Protein AF-A0A958Z5J4-F1 (afdb_monomer)

Solvent-accessible surface area (backbone atoms only — not comparable to full-atom values): 9164 Å² total; per-residue (Å²): 134,85,82,78,86,73,77,80,84,81,83,77,76,69,85,73,76,82,77,78,68,61,64,57,58,55,53,50,53,54,50,59,64,70,69,69,71,86,81,79,78,87,78,79,77,78,81,79,76,73,90,66,85,79,78,84,69,86,76,85,76,82,76,81,79,69,78,90,62,77,86,72,65,66,77,76,72,71,68,80,80,76,81,80,79,73,74,79,85,64,94,66,90,64,72,76,46,82,42,28,75,78,42,72,47,76,40,76,91,76,75,44,78,48,55,36,58,90,54,52,54,38,46,85,95,45,114

Secondary structure (DSSP, 8-state):
---------------------HHHHHHHHHHHHHT-PPPPP-PPPP---------------------SS----GGGT--------PPPPPS--SPEEEE-SSEEEEETTTTEEEEESS-EEEETTB-

Mean predicted aligned error: 20.56 Å

pLDDT: mean 76.44, std 14.63, range [37.22, 96.81]

Radius of gyration: 37.39 Å; Cα contacts (8 Å, |Δi|>4): 56; chains: 1; bounding box: 75×30×104 Å

Sequence (127 aa):
MSVSNTEPKLQNNSISTLRTNRHYLTIFLTFLLLCSSVLHAQDIPTKNEANIPKTTKEDTLSVNLKPIVDEINEQAQDTVKTDSIKPPKETLTDIVDYYGEDYVLLNRKENKVYMYNKAYIIYEDMR

Structure (mmCIF, N/CA/C/O backbone):
data_AF-A0A958Z5J4-F1
#
_entry.id   AF-A0A958Z5J4-F1
#
loop_
_atom_site.group_PDB
_atom_site.id
_atom_site.type_symbol
_atom_site.label_atom_id
_atom_site.label_alt_id
_atom_site.label_comp_id
_atom_site.label_asym_id
_atom_site.label_entity_id
_atom_site.label_seq_id
_atom_site.pdbx_PDB_ins_code
_atom_site.Cartn_x
_atom_site.Cartn_y
_atom_site.Cartn_z
_atom_site.occupancy
_atom_site.B_iso_or_equiv
_atom_site.auth_seq_id
_atom_site.auth_comp_id
_atom_site.auth_asym_id
_atom_site.auth_atom_id
_atom_site.pdbx_PDB_model_num
ATOM 1 N N . MET A 1 1 ? 15.645 15.498 -40.770 1.00 43.59 1 MET A N 1
ATOM 2 C CA . MET A 1 1 ? 15.101 15.129 -39.447 1.00 43.59 1 MET A CA 1
ATOM 3 C C . MET A 1 1 ? 16.263 14.560 -38.642 1.00 43.59 1 MET A C 1
ATOM 5 O O . MET A 1 1 ? 16.679 13.447 -38.924 1.00 43.59 1 MET A O 1
ATOM 9 N N . SER A 1 2 ? 16.902 15.358 -37.783 1.00 37.22 2 SER A N 1
ATOM 10 C CA . SER A 1 2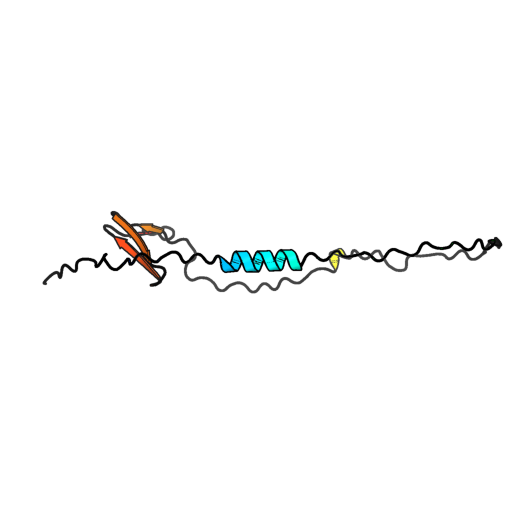 ? 18.047 14.884 -36.989 1.00 37.22 2 SER A CA 1
ATOM 11 C C . SER A 1 2 ? 17.509 14.230 -35.720 1.00 37.22 2 SER A C 1
ATOM 13 O O . SER A 1 2 ? 16.846 14.899 -34.930 1.00 37.22 2 SER A O 1
ATOM 15 N N . VAL A 1 3 ? 17.715 12.922 -35.570 1.00 51.69 3 VAL A N 1
ATOM 16 C CA . VAL A 1 3 ? 17.315 12.174 -34.375 1.00 51.69 3 VAL A CA 1
ATOM 17 C C . VAL A 1 3 ? 18.349 12.470 -33.294 1.00 51.69 3 VAL A C 1
ATOM 19 O O . VAL A 1 3 ? 19.492 12.025 -33.380 1.00 51.69 3 VAL A O 1
ATOM 22 N N . SER A 1 4 ? 17.976 13.280 -32.302 1.00 52.38 4 SER A N 1
ATOM 23 C CA . SER A 1 4 ? 18.828 13.528 -31.144 1.00 52.38 4 SER A CA 1
ATOM 24 C C . SER A 1 4 ? 18.830 12.286 -30.257 1.00 52.38 4 SER A C 1
ATOM 26 O O . SER A 1 4 ? 17.858 12.017 -29.552 1.00 52.38 4 SER A O 1
ATOM 28 N N . ASN A 1 5 ? 19.927 11.536 -30.282 1.00 59.22 5 ASN A N 1
ATOM 29 C CA . ASN A 1 5 ? 20.192 10.487 -29.306 1.00 59.22 5 ASN A CA 1
ATOM 30 C C . ASN A 1 5 ? 20.507 11.156 -27.963 1.00 59.22 5 ASN A C 1
ATOM 32 O O . ASN A 1 5 ? 21.643 11.539 -27.694 1.00 59.22 5 ASN A O 1
ATOM 36 N N . THR A 1 6 ? 19.481 11.377 -27.144 1.00 63.66 6 THR A N 1
ATOM 37 C CA . THR A 1 6 ? 19.660 11.788 -25.751 1.00 63.66 6 THR A CA 1
ATOM 38 C C . THR A 1 6 ? 19.885 10.530 -24.925 1.00 63.66 6 THR A C 1
ATOM 40 O O . THR A 1 6 ? 18.959 9.750 -24.716 1.00 63.66 6 THR A O 1
ATOM 43 N N . GLU A 1 7 ? 21.121 10.311 -24.483 1.00 63.50 7 GLU A N 1
ATOM 44 C CA . GLU A 1 7 ? 21.427 9.238 -23.539 1.00 63.50 7 GLU A CA 1
ATOM 45 C C . GLU A 1 7 ? 20.631 9.455 -22.239 1.00 63.50 7 GLU A C 1
ATOM 47 O O . GLU A 1 7 ? 20.591 10.579 -21.719 1.00 63.50 7 GLU A O 1
ATOM 52 N N . PRO A 1 8 ? 19.976 8.417 -21.690 1.00 61.91 8 PRO A N 1
ATOM 53 C CA . PRO A 1 8 ? 19.285 8.545 -20.420 1.00 61.91 8 PRO A CA 1
ATOM 54 C C . PRO A 1 8 ? 20.320 8.808 -19.320 1.00 61.91 8 PRO A C 1
ATOM 56 O O . PRO A 1 8 ? 21.206 7.995 -19.060 1.00 61.91 8 PRO A O 1
ATOM 59 N N . LYS A 1 9 ? 20.211 9.959 -18.646 1.00 58.31 9 LYS A N 1
ATOM 60 C CA . LYS A 1 9 ? 20.987 10.262 -17.435 1.00 58.31 9 LYS A CA 1
ATOM 61 C C . LYS A 1 9 ? 20.584 9.287 -16.321 1.00 58.31 9 LYS A C 1
ATOM 63 O O . LYS A 1 9 ? 19.683 9.574 -15.544 1.00 58.31 9 LYS A O 1
ATOM 68 N N . LEU A 1 10 ? 21.275 8.153 -16.236 1.00 58.97 10 LEU A N 1
ATOM 69 C CA . LEU A 1 10 ? 21.108 7.131 -15.190 1.00 58.97 10 LEU A CA 1
ATOM 70 C C . LEU A 1 10 ? 21.975 7.398 -13.936 1.00 58.97 10 LEU A C 1
ATOM 72 O O . LEU A 1 10 ? 22.048 6.563 -13.041 1.00 58.97 10 LEU A O 1
ATOM 76 N N . GLN A 1 11 ? 22.668 8.542 -13.861 1.00 57.38 11 GLN A N 1
ATOM 77 C CA . GLN A 1 11 ? 23.710 8.822 -12.855 1.00 57.38 11 GLN A CA 1
ATOM 78 C C . GLN A 1 11 ? 23.289 9.744 -11.694 1.00 57.38 11 GLN A C 1
ATOM 80 O O . GLN A 1 11 ? 24.139 10.328 -11.027 1.00 57.38 11 GLN A O 1
ATOM 85 N N . ASN A 1 12 ? 21.999 9.905 -11.415 1.00 56.69 12 ASN A N 1
ATOM 86 C CA . ASN A 1 12 ? 21.515 10.738 -10.302 1.00 56.69 12 ASN A CA 1
ATOM 87 C C . ASN A 1 12 ? 20.935 9.937 -9.127 1.00 56.69 12 ASN A C 1
ATOM 89 O O . ASN A 1 12 ? 20.307 10.507 -8.234 1.00 56.69 12 ASN A O 1
ATOM 93 N N . ASN A 1 13 ? 21.226 8.639 -9.065 1.00 63.53 13 ASN A N 1
ATOM 94 C CA . ASN A 1 13 ? 20.877 7.778 -7.942 1.00 63.53 13 ASN A CA 1
ATOM 95 C C . ASN A 1 13 ? 21.924 7.974 -6.836 1.00 63.53 13 ASN A C 1
ATOM 97 O O . ASN A 1 13 ? 22.761 7.103 -6.595 1.00 63.53 13 ASN A O 1
ATOM 101 N N . SER A 1 14 ? 21.932 9.140 -6.184 1.00 64.50 14 SER A N 1
ATOM 102 C CA . SER A 1 14 ? 22.693 9.284 -4.945 1.00 64.50 14 SER A CA 1
ATOM 103 C C . SER A 1 14 ? 22.167 8.248 -3.954 1.00 64.50 14 SER A C 1
ATOM 105 O O . SER A 1 14 ? 20.959 8.112 -3.756 1.00 64.50 14 SER A O 1
ATOM 107 N N . ILE A 1 15 ? 23.075 7.462 -3.375 1.00 64.56 15 ILE A N 1
ATOM 108 C CA . ILE A 1 15 ? 22.741 6.486 -2.341 1.00 64.56 15 ILE A CA 1
ATOM 109 C C . ILE A 1 15 ? 22.108 7.275 -1.193 1.00 64.56 15 ILE A C 1
ATOM 111 O O . ILE A 1 15 ? 22.792 7.974 -0.446 1.00 64.56 15 ILE A O 1
ATOM 115 N N . SER A 1 16 ? 20.781 7.218 -1.096 1.00 63.72 16 SER A N 1
ATOM 116 C CA . SER A 1 16 ? 20.058 7.791 0.027 1.00 63.72 16 SER A CA 1
ATOM 117 C C . SER A 1 16 ? 20.335 6.889 1.218 1.00 63.72 16 SER A C 1
ATOM 119 O O . SER A 1 16 ? 19.979 5.710 1.219 1.00 63.72 16 SER A O 1
ATOM 121 N N . THR A 1 17 ? 21.054 7.409 2.206 1.00 64.88 17 THR A N 1
ATOM 122 C CA . THR A 1 17 ? 21.321 6.660 3.426 1.00 64.88 17 THR A CA 1
ATOM 123 C C . THR A 1 17 ? 19.995 6.417 4.140 1.00 64.88 17 THR A C 1
ATOM 125 O O . THR A 1 17 ? 19.231 7.346 4.408 1.00 64.88 17 THR A O 1
ATOM 128 N N . LEU A 1 18 ? 19.688 5.150 4.427 1.00 69.75 18 LEU A N 1
ATOM 129 C CA . LEU A 1 18 ? 18.491 4.795 5.178 1.00 69.75 18 LEU A CA 1
ATOM 130 C C . LEU A 1 18 ? 18.639 5.359 6.596 1.00 69.75 18 LEU A C 1
ATOM 132 O O . LEU A 1 18 ? 19.418 4.855 7.406 1.00 69.75 18 LEU A O 1
ATOM 136 N N . ARG A 1 19 ? 17.934 6.456 6.884 1.00 71.75 19 ARG A N 1
ATOM 137 C CA . ARG A 1 19 ? 17.975 7.102 8.196 1.00 71.75 19 ARG A CA 1
ATOM 138 C C . ARG A 1 19 ? 17.281 6.204 9.216 1.00 71.75 19 ARG A C 1
ATOM 140 O O . ARG A 1 19 ? 16.055 6.135 9.258 1.00 71.75 19 ARG A O 1
ATOM 147 N N . THR A 1 20 ? 18.057 5.530 10.061 1.00 72.56 20 THR A N 1
ATOM 148 C CA . THR A 1 20 ? 17.488 4.707 11.131 1.00 72.56 20 THR A CA 1
ATOM 149 C C . THR A 1 20 ? 16.902 5.595 12.224 1.00 72.56 20 THR A C 1
ATOM 151 O O . THR A 1 20 ? 17.609 6.227 13.007 1.00 72.56 20 THR A O 1
ATOM 154 N N . ASN A 1 21 ? 15.579 5.594 12.309 1.00 78.06 21 ASN A N 1
ATOM 155 C CA . ASN A 1 21 ? 14.772 6.344 13.263 1.00 78.06 21 ASN A CA 1
ATOM 156 C C . ASN A 1 21 ? 14.747 5.675 14.662 1.00 78.06 21 ASN A C 1
ATOM 158 O O . ASN A 1 21 ? 13.689 5.414 15.231 1.00 78.06 21 ASN A O 1
ATOM 162 N N . ARG A 1 22 ? 15.926 5.386 15.239 1.00 81.50 22 ARG A N 1
ATOM 163 C CA . ARG A 1 22 ? 16.076 4.625 16.505 1.00 81.50 22 ARG A CA 1
ATOM 164 C C . ARG A 1 22 ? 15.387 5.282 17.707 1.00 81.50 22 ARG A C 1
ATOM 166 O O . ARG A 1 22 ? 14.972 4.578 18.621 1.00 81.50 22 ARG A O 1
ATOM 173 N N . HIS A 1 23 ? 15.234 6.606 17.687 1.00 84.94 23 HIS A N 1
ATOM 174 C CA . HIS A 1 23 ? 14.608 7.361 18.773 1.00 84.94 23 HIS A CA 1
ATOM 175 C C . HIS A 1 23 ? 13.119 7.032 18.959 1.00 84.94 23 HIS A C 1
ATOM 177 O O . HIS A 1 23 ? 12.620 7.092 20.079 1.00 84.94 23 HIS A O 1
ATOM 183 N N . TYR A 1 24 ? 12.409 6.624 17.901 1.00 88.81 24 TYR A N 1
ATOM 184 C CA . TYR A 1 24 ? 11.002 6.227 18.021 1.00 88.81 24 TYR A CA 1
ATOM 185 C C . TYR A 1 24 ? 10.847 4.944 18.834 1.00 88.81 24 TYR A C 1
ATOM 187 O O . TYR A 1 24 ? 9.947 4.861 19.661 1.00 88.81 24 TYR A O 1
ATOM 195 N N . LEU A 1 25 ? 11.763 3.983 18.662 1.00 87.75 25 LEU A N 1
ATOM 196 C CA . LEU A 1 25 ? 11.774 2.751 19.452 1.00 87.75 25 LEU A CA 1
ATOM 197 C C . LEU A 1 25 ? 12.002 3.056 20.937 1.00 87.75 25 LEU A C 1
ATOM 199 O O . LEU A 1 25 ? 11.304 2.511 21.786 1.00 87.75 25 LEU A O 1
ATOM 203 N N . THR A 1 26 ? 12.947 3.948 21.252 1.00 87.94 26 THR A N 1
ATOM 204 C CA . THR A 1 26 ? 13.228 4.322 22.644 1.00 87.94 26 THR A CA 1
ATOM 205 C C . THR A 1 26 ? 12.063 5.083 23.271 1.00 87.94 26 THR A C 1
ATOM 207 O O . THR A 1 26 ? 11.687 4.768 24.393 1.00 87.94 26 THR A O 1
ATOM 210 N N . ILE A 1 27 ? 11.446 6.023 22.543 1.00 91.31 27 ILE A N 1
ATOM 211 C CA . ILE A 1 27 ? 10.282 6.787 23.025 1.00 91.31 27 ILE A CA 1
ATOM 212 C C . ILE A 1 27 ? 9.083 5.855 23.251 1.00 91.31 27 ILE A C 1
ATOM 214 O O . ILE A 1 27 ? 8.454 5.897 24.309 1.00 91.31 27 ILE A O 1
ATOM 218 N N . PHE A 1 28 ? 8.800 4.966 22.297 1.00 90.50 28 PHE A N 1
ATOM 219 C CA . PHE A 1 28 ? 7.720 3.986 22.409 1.00 90.50 28 PHE A CA 1
ATOM 220 C C . PHE A 1 28 ? 7.921 3.047 23.604 1.00 90.50 28 PHE A C 1
ATOM 222 O O . PHE A 1 28 ? 6.997 2.851 24.391 1.00 90.50 28 PHE A O 1
ATOM 229 N N . LEU A 1 29 ? 9.139 2.525 23.789 1.00 89.00 29 LEU A N 1
ATOM 230 C CA . LEU A 1 29 ? 9.462 1.650 24.916 1.00 89.00 29 LEU A CA 1
ATOM 231 C C . LEU A 1 29 ? 9.307 2.373 26.262 1.00 89.00 29 LEU A C 1
ATOM 233 O O . LEU A 1 29 ? 8.754 1.801 27.198 1.00 89.00 29 LEU A O 1
ATOM 237 N N . THR A 1 30 ? 9.736 3.637 26.358 1.00 88.88 30 THR A N 1
ATOM 238 C CA . THR A 1 30 ? 9.535 4.431 27.582 1.00 88.88 30 THR A CA 1
ATOM 239 C C . THR A 1 30 ? 8.060 4.688 27.878 1.00 88.88 30 THR A C 1
ATOM 241 O O . THR A 1 30 ? 7.655 4.613 29.034 1.00 88.88 30 THR A O 1
ATOM 244 N N . PHE A 1 31 ? 7.241 4.935 26.853 1.00 89.19 31 PHE A N 1
ATOM 245 C CA . PHE A 1 31 ? 5.804 5.151 27.023 1.00 89.19 31 PHE A CA 1
ATOM 246 C C . PHE A 1 31 ? 5.083 3.869 27.467 1.00 89.19 31 PHE A C 1
ATOM 248 O O . PHE A 1 31 ? 4.285 3.902 28.401 1.00 89.19 31 PHE A O 1
ATOM 255 N N . LEU A 1 32 ? 5.427 2.723 26.869 1.00 88.12 32 LEU A N 1
ATOM 256 C CA . LEU A 1 32 ? 4.863 1.416 27.222 1.00 88.12 32 LEU A CA 1
ATOM 257 C C . LEU A 1 32 ? 5.128 1.041 28.692 1.00 88.12 32 LEU A C 1
ATOM 259 O O . LEU A 1 32 ? 4.235 0.543 29.376 1.00 88.12 32 LEU A O 1
ATOM 263 N N . LEU A 1 33 ? 6.339 1.309 29.188 1.00 85.62 33 LEU A N 1
ATOM 264 C CA . LEU A 1 33 ? 6.707 1.026 30.578 1.00 85.62 33 LEU A CA 1
ATOM 265 C C . LEU A 1 33 ? 5.995 1.952 31.578 1.00 85.62 33 LEU A C 1
ATOM 267 O O . LEU A 1 33 ? 5.656 1.510 32.672 1.00 85.62 33 LEU A O 1
ATOM 271 N N . LEU A 1 34 ? 5.733 3.211 31.212 1.00 83.00 34 LEU A N 1
ATOM 272 C CA . LEU A 1 34 ? 5.076 4.189 32.091 1.00 83.00 34 LEU A CA 1
ATOM 273 C C . LEU A 1 34 ? 3.549 4.021 32.165 1.00 83.00 34 LEU A C 1
ATOM 275 O O . LEU A 1 34 ? 2.955 4.353 33.188 1.00 83.00 34 LEU A O 1
ATOM 279 N N . CYS A 1 35 ? 2.905 3.488 31.123 1.00 73.88 35 CYS A N 1
ATOM 280 C CA . CYS A 1 35 ? 1.453 3.259 31.101 1.00 73.88 35 CYS A CA 1
ATOM 281 C C . CYS A 1 35 ? 0.994 1.981 31.827 1.00 73.88 35 CYS A C 1
ATOM 283 O O . CYS A 1 35 ? -0.204 1.711 31.880 1.00 73.88 35 CYS A O 1
ATOM 285 N N . SER A 1 36 ? 1.911 1.195 32.395 1.00 69.06 36 SER A N 1
ATOM 286 C CA . SER A 1 36 ? 1.571 -0.009 33.161 1.00 69.06 36 SER A CA 1
ATOM 287 C C . SER A 1 36 ? 1.224 0.346 34.613 1.00 69.06 36 SER A C 1
ATOM 289 O O . SER A 1 36 ? 2.003 0.087 35.528 1.00 69.06 36 SER A O 1
ATOM 291 N N . SER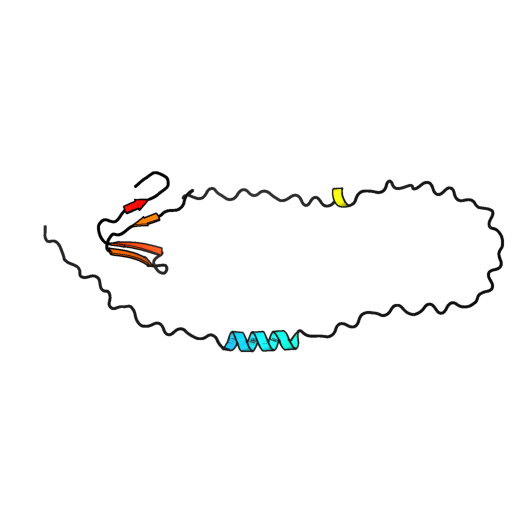 A 1 37 ? 0.070 0.974 34.847 1.00 70.75 37 SER A N 1
ATOM 292 C CA . SER A 1 37 ? -0.469 1.161 36.200 1.00 70.75 37 SER A CA 1
ATOM 293 C C . SER A 1 37 ? -1.353 -0.025 36.599 1.00 70.75 37 SER A C 1
ATOM 295 O O . SER A 1 37 ? -2.222 -0.465 35.847 1.00 70.75 37 SER A O 1
ATOM 297 N N . VAL A 1 38 ? -1.126 -0.565 37.800 1.00 75.50 38 VAL A N 1
ATOM 298 C CA . VAL A 1 38 ? -1.966 -1.620 38.383 1.00 75.50 38 VAL A CA 1
ATOM 299 C C . VAL A 1 38 ? -3.300 -0.995 38.787 1.00 75.50 38 VAL A C 1
ATOM 301 O O . VAL A 1 38 ? -3.345 -0.107 39.636 1.00 75.50 38 VAL A O 1
ATOM 304 N N . LEU A 1 39 ? -4.388 -1.440 38.162 1.00 76.00 39 LEU A N 1
ATOM 305 C CA . LEU A 1 39 ? -5.740 -1.072 38.568 1.00 76.00 39 LEU A CA 1
ATOM 306 C C . LEU A 1 39 ? -6.156 -1.960 39.745 1.00 76.00 39 LEU A C 1
ATOM 308 O O . LEU A 1 39 ? -6.181 -3.183 39.625 1.00 76.00 39 LEU A O 1
ATOM 312 N N .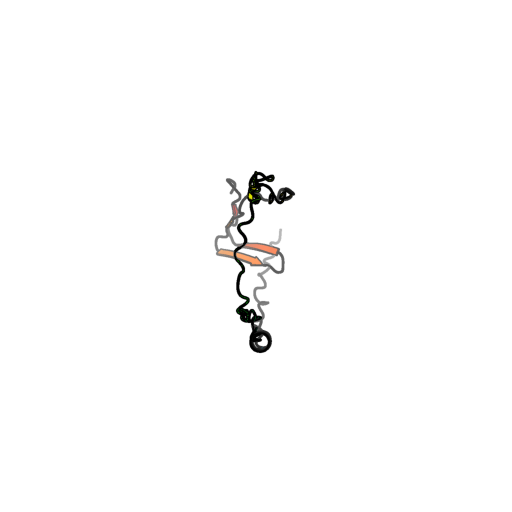 HIS A 1 40 ? -6.494 -1.347 40.878 1.00 78.88 40 HIS A N 1
ATOM 313 C CA . HIS A 1 40 ? -7.149 -2.033 41.989 1.00 78.88 40 HIS A CA 1
ATOM 314 C C . HIS A 1 40 ? -8.667 -1.952 41.792 1.00 78.88 40 HIS A C 1
ATOM 316 O O . HIS A 1 40 ? -9.213 -0.861 41.619 1.00 78.88 40 HIS A O 1
ATOM 322 N N . ALA A 1 41 ? -9.347 -3.099 41.791 1.00 83.19 41 ALA A N 1
ATOM 323 C CA . ALA A 1 41 ? -10.805 -3.138 41.809 1.00 83.19 41 ALA A CA 1
ATOM 324 C C . ALA A 1 41 ? -11.327 -2.645 43.168 1.00 83.19 41 ALA A C 1
ATOM 326 O O . ALA A 1 41 ? -10.652 -2.774 44.189 1.00 83.19 41 ALA A O 1
ATOM 327 N N . GLN A 1 42 ? -12.531 -2.073 43.182 1.00 80.94 42 GLN A N 1
ATOM 328 C CA . GLN A 1 42 ? -13.239 -1.840 44.437 1.00 80.94 42 GLN A CA 1
ATOM 329 C C . GLN A 1 42 ? -13.778 -3.181 44.935 1.00 80.94 42 GLN A C 1
ATOM 331 O O . GLN A 1 42 ? -14.632 -3.782 44.282 1.00 80.94 42 GLN A O 1
ATOM 336 N N . ASP A 1 43 ? -13.282 -3.641 46.082 1.00 78.19 43 ASP A N 1
ATOM 337 C CA . ASP A 1 43 ? -13.851 -4.799 46.764 1.00 78.19 43 ASP A CA 1
ATOM 338 C C . ASP A 1 43 ? -15.239 -4.445 47.313 1.00 78.19 43 ASP A C 1
ATOM 340 O O . ASP A 1 43 ? -15.441 -3.399 47.939 1.00 78.19 43 ASP A O 1
ATOM 344 N N . ILE A 1 44 ? -16.215 -5.327 47.083 1.00 79.69 44 ILE A N 1
ATOM 345 C CA . ILE A 1 44 ? -17.552 -5.191 47.664 1.00 79.69 44 ILE A CA 1
ATOM 346 C C . ILE A 1 44 ? -17.414 -5.416 49.176 1.00 79.69 44 ILE A C 1
ATOM 348 O O . ILE A 1 44 ? -16.925 -6.47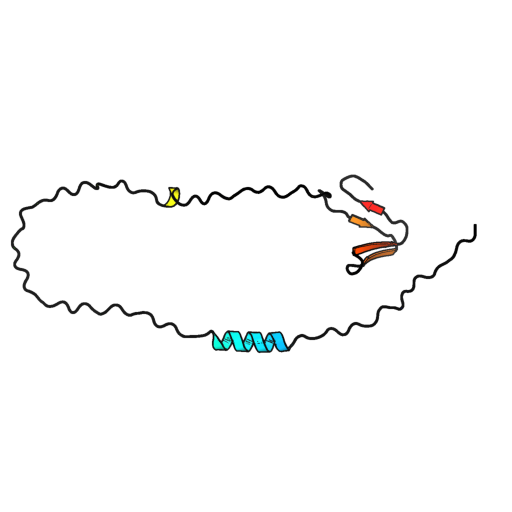4 49.579 1.00 79.69 44 ILE A O 1
ATOM 352 N N . PRO A 1 45 ? -17.849 -4.472 50.033 1.00 78.81 45 PRO A N 1
ATOM 353 C CA . PRO A 1 45 ? -17.770 -4.666 51.472 1.00 78.81 45 PRO A CA 1
ATOM 354 C C . PRO A 1 45 ? -18.601 -5.887 51.871 1.00 78.81 45 PRO A C 1
ATOM 356 O O . PRO A 1 45 ? -19.774 -6.003 51.501 1.00 78.81 45 PRO A O 1
ATOM 359 N N . THR A 1 46 ? -18.002 -6.802 52.637 1.00 74.62 46 THR A N 1
ATOM 360 C CA . T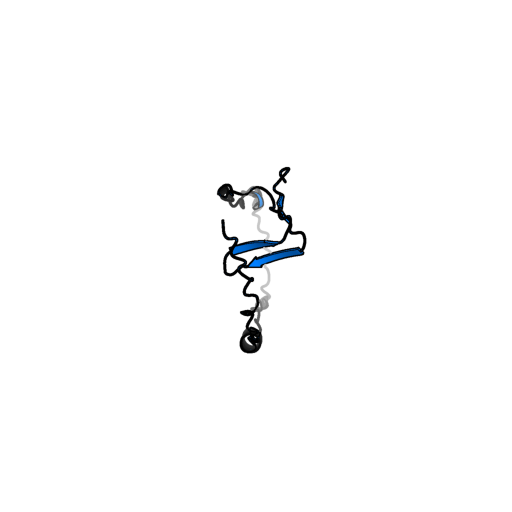HR A 1 46 ? -18.708 -7.966 53.176 1.00 74.62 46 THR A CA 1
ATOM 361 C C . THR A 1 46 ? -19.914 -7.483 53.968 1.00 74.62 46 THR A C 1
ATOM 363 O O . THR A 1 46 ? -19.785 -6.665 54.883 1.00 74.62 46 THR A O 1
ATOM 366 N N . LYS A 1 47 ? -21.104 -7.983 53.619 1.00 70.88 47 LYS A N 1
ATOM 367 C CA . LYS A 1 47 ? -22.309 -7.736 54.407 1.00 70.88 47 LYS A CA 1
ATOM 368 C C . LYS A 1 47 ? -22.073 -8.322 55.797 1.00 70.88 47 LYS A C 1
ATOM 370 O O . LYS A 1 47 ? -22.073 -9.535 55.968 1.00 70.88 47 LYS A O 1
ATOM 375 N N . ASN A 1 48 ? -21.863 -7.456 56.784 1.00 67.50 48 ASN A N 1
ATOM 376 C CA . ASN A 1 48 ? -22.042 -7.829 58.178 1.00 67.50 48 ASN A CA 1
ATOM 377 C C . ASN A 1 48 ? -23.533 -8.109 58.353 1.00 67.50 48 ASN A C 1
ATOM 379 O O . ASN A 1 48 ? -24.328 -7.189 58.548 1.00 67.50 48 ASN A O 1
ATOM 383 N N . GLU A 1 49 ? -23.927 -9.370 58.192 1.00 63.88 49 GLU A N 1
ATOM 384 C CA . GLU A 1 49 ? -25.276 -9.805 58.512 1.00 63.88 49 GLU A CA 1
ATOM 385 C C . GLU A 1 49 ? -25.455 -9.660 60.023 1.00 63.88 49 GLU A C 1
ATOM 387 O O . GLU A 1 49 ? -25.043 -10.505 60.817 1.00 63.88 49 GLU A O 1
ATOM 392 N N . ALA A 1 50 ? -26.029 -8.532 60.438 1.00 62.94 50 ALA A N 1
ATOM 393 C CA . ALA A 1 50 ? -26.562 -8.409 61.777 1.00 62.94 50 ALA A CA 1
ATOM 394 C C . ALA A 1 50 ? -27.613 -9.515 61.941 1.00 62.94 50 ALA A C 1
ATOM 396 O O . ALA A 1 50 ? -28.601 -9.551 61.205 1.00 62.94 50 ALA A O 1
ATOM 397 N N . ASN A 1 51 ? -27.386 -10.430 62.887 1.00 61.31 51 ASN A N 1
ATOM 398 C CA . ASN A 1 51 ? -28.361 -11.444 63.268 1.00 61.31 51 ASN A CA 1
ATOM 399 C C . ASN A 1 51 ? -29.535 -10.738 63.961 1.00 61.31 51 ASN A C 1
ATOM 401 O O . ASN A 1 51 ? -29.542 -10.538 65.175 1.00 61.31 51 ASN A O 1
ATOM 405 N N . ILE A 1 52 ? -30.487 -10.273 63.156 1.00 65.75 52 ILE A N 1
ATOM 406 C CA . ILE A 1 52 ? -31.759 -9.742 63.627 1.00 65.75 52 ILE A CA 1
ATOM 407 C C . ILE A 1 52 ? -32.726 -10.930 63.664 1.00 65.75 52 ILE A C 1
ATOM 409 O O . ILE A 1 52 ? -32.942 -11.561 62.624 1.00 65.75 52 ILE A O 1
ATOM 413 N N . PRO A 1 53 ? -33.329 -11.255 64.821 1.00 62.12 53 PRO A N 1
ATOM 414 C CA . PRO A 1 53 ? -34.299 -12.335 64.902 1.00 62.12 53 PRO A CA 1
ATOM 415 C C . PRO A 1 53 ? -35.494 -12.007 64.002 1.00 62.12 53 PRO A C 1
ATOM 417 O O . PRO A 1 53 ? -36.262 -11.073 64.248 1.00 62.12 53 PRO A O 1
ATOM 420 N N . LYS A 1 54 ? -35.643 -12.785 62.928 1.00 58.34 54 LYS A N 1
ATOM 421 C CA . LYS A 1 54 ? -36.758 -12.681 61.992 1.00 58.34 54 LYS A CA 1
ATOM 422 C C . LYS A 1 54 ? -38.020 -13.151 62.716 1.00 58.34 54 LYS A C 1
ATOM 424 O O . LYS A 1 54 ? -38.267 -14.347 62.845 1.00 58.34 54 LYS A O 1
ATOM 429 N N . THR A 1 55 ? -38.818 -12.211 63.223 1.00 58.19 55 THR A N 1
ATOM 430 C CA . THR A 1 55 ? -40.182 -12.529 63.658 1.00 58.19 55 THR A CA 1
ATOM 431 C C . THR A 1 55 ? -40.967 -12.878 62.403 1.00 58.19 55 THR A C 1
ATOM 433 O O . THR A 1 55 ? -41.330 -11.997 61.625 1.00 58.19 55 THR A O 1
ATOM 436 N N . THR A 1 56 ? -41.180 -14.172 62.179 1.00 60.56 56 THR A N 1
ATOM 437 C CA . THR A 1 56 ? -42.009 -14.679 61.085 1.00 60.56 56 THR A CA 1
ATOM 438 C C . THR A 1 56 ? -43.459 -14.358 61.425 1.00 60.56 56 THR A C 1
ATOM 440 O O . THR A 1 56 ? -44.151 -15.141 62.066 1.00 60.56 56 THR A O 1
ATOM 443 N N . LYS A 1 57 ? -43.904 -13.152 61.071 1.00 64.50 57 LYS A N 1
ATOM 444 C CA . LYS A 1 57 ? -45.323 -12.904 60.836 1.00 64.50 57 LYS A CA 1
ATOM 445 C C . LYS A 1 57 ? -45.566 -13.297 59.392 1.00 64.50 57 LYS A C 1
ATOM 447 O O . LYS A 1 57 ? -44.923 -12.745 58.503 1.00 64.50 57 LYS A O 1
ATOM 452 N N . GLU A 1 58 ? -46.421 -14.288 59.180 1.00 60.56 58 GLU A N 1
ATOM 453 C CA . GLU A 1 58 ? -46.865 -14.620 57.835 1.00 60.56 58 GLU A CA 1
ATOM 454 C C . GLU A 1 58 ? -47.633 -13.424 57.276 1.00 60.56 58 GLU A C 1
ATOM 456 O O . GLU A 1 58 ? -48.647 -12.992 57.829 1.00 60.56 58 GLU A O 1
ATOM 461 N N . ASP A 1 59 ? -47.072 -12.836 56.227 1.00 58.47 59 ASP A N 1
ATOM 462 C CA . ASP A 1 59 ? -47.696 -11.761 55.480 1.00 58.47 59 ASP A CA 1
ATOM 463 C C . ASP A 1 59 ? -48.773 -12.375 54.576 1.00 58.47 59 ASP A C 1
ATOM 465 O O . ASP A 1 59 ? -48.506 -13.303 53.812 1.00 58.47 59 ASP A O 1
ATOM 469 N N . THR A 1 60 ? -50.009 -11.895 54.698 1.00 64.62 60 THR A N 1
ATOM 470 C CA . THR A 1 60 ? -51.179 -12.424 53.970 1.00 64.62 60 THR A CA 1
ATOM 471 C C . THR A 1 60 ? -51.365 -11.779 52.595 1.00 64.62 60 THR A C 1
ATOM 473 O O . THR A 1 60 ? -52.326 -12.083 51.886 1.00 64.62 60 THR A O 1
ATOM 476 N N . LEU A 1 61 ? -50.453 -10.898 52.180 1.00 66.12 61 LEU A N 1
ATOM 477 C CA . LEU A 1 61 ? -50.530 -10.203 50.900 1.00 66.12 61 LEU A CA 1
ATOM 478 C C . LEU A 1 61 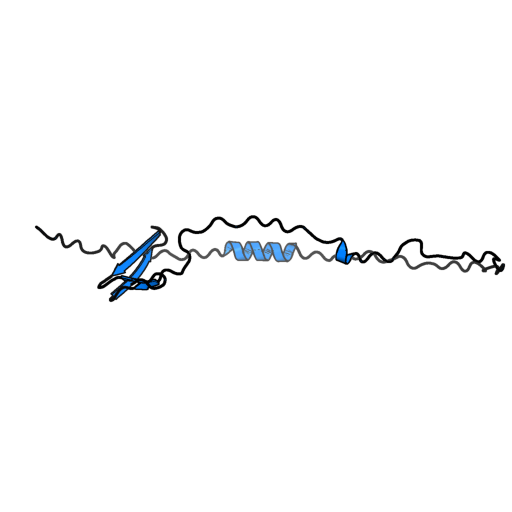? -49.869 -11.015 49.778 1.00 66.12 61 LEU A C 1
ATOM 480 O O . LEU A 1 61 ? -48.681 -10.882 49.490 1.00 66.12 61 LEU A O 1
ATOM 484 N N . SER A 1 62 ? -50.667 -11.823 49.074 1.00 63.06 62 SER A N 1
ATOM 485 C CA . SER A 1 62 ? -50.255 -12.393 47.789 1.00 63.06 62 SER A CA 1
ATOM 486 C C . SER A 1 62 ? -50.310 -11.313 46.702 1.00 63.06 62 SER A C 1
ATOM 488 O O . SER A 1 62 ? -51.375 -11.016 46.152 1.00 63.06 62 SER A O 1
ATOM 490 N N . VAL A 1 63 ? -49.171 -10.705 46.378 1.00 65.06 63 VAL A N 1
ATOM 491 C CA . VAL A 1 63 ? -49.074 -9.784 45.240 1.00 65.06 63 VAL A CA 1
ATOM 492 C C . VAL A 1 63 ? -49.066 -10.603 43.949 1.00 65.06 63 VAL A C 1
ATOM 494 O O . VAL A 1 63 ? -48.140 -11.367 43.686 1.00 65.06 63 VAL A O 1
ATOM 497 N N . ASN A 1 64 ? -50.109 -10.454 43.130 1.00 65.00 64 ASN A N 1
ATOM 498 C CA . ASN A 1 64 ? -50.145 -11.029 41.789 1.00 65.00 64 ASN A CA 1
ATOM 499 C C . ASN A 1 64 ? -49.222 -10.198 40.885 1.00 65.00 64 ASN A C 1
ATOM 501 O O . ASN A 1 64 ? -49.626 -9.179 40.326 1.00 65.00 64 ASN A O 1
ATOM 505 N N . LEU A 1 65 ? -47.957 -10.605 40.800 1.00 62.38 65 LEU A N 1
ATOM 506 C CA . LEU A 1 65 ? -46.962 -9.998 39.922 1.00 62.38 65 LEU A CA 1
ATOM 507 C C . LEU A 1 65 ? -47.252 -10.428 38.480 1.00 62.38 65 LEU A C 1
ATOM 509 O O . LEU A 1 65 ? -46.617 -11.337 37.951 1.00 62.38 65 LEU A O 1
ATOM 513 N N . LYS A 1 66 ? -48.235 -9.794 37.833 1.00 66.25 66 LYS A N 1
ATOM 514 C CA . LYS A 1 66 ? -48.278 -9.812 36.370 1.00 66.25 66 LYS A CA 1
ATOM 515 C C . LYS A 1 66 ? -47.072 -9.008 35.878 1.00 66.25 66 LYS A C 1
ATOM 517 O O . LYS A 1 66 ? -46.962 -7.842 36.264 1.00 66.25 66 LYS A O 1
ATOM 522 N N . PRO A 1 67 ? -46.169 -9.584 35.068 1.00 61.84 67 PRO A N 1
ATOM 523 C CA . PRO A 1 67 ? -45.114 -8.801 34.446 1.00 61.84 67 PRO A CA 1
ATOM 524 C C . PRO A 1 67 ? -45.783 -7.743 33.561 1.00 61.84 67 PRO A C 1
ATOM 526 O O . PRO A 1 67 ? -46.514 -8.059 32.631 1.00 61.84 67 PRO A O 1
ATOM 529 N N . ILE A 1 68 ? -45.607 -6.474 33.927 1.00 61.72 68 ILE A N 1
ATOM 530 C CA . ILE A 1 68 ? -46.158 -5.303 33.221 1.00 61.72 68 ILE A CA 1
ATOM 531 C C . ILE A 1 68 ? -45.324 -4.944 31.981 1.00 61.72 68 ILE A C 1
ATOM 533 O O . ILE A 1 68 ? -45.689 -4.055 31.218 1.00 61.72 68 ILE A O 1
ATOM 537 N N . VAL A 1 69 ? -44.216 -5.645 31.758 1.00 62.91 69 VAL A N 1
ATOM 538 C CA . VAL A 1 69 ? -43.283 -5.375 30.671 1.00 62.91 69 VAL A CA 1
ATOM 539 C C . VAL A 1 69 ? -43.015 -6.697 29.970 1.00 62.91 69 VAL A C 1
ATOM 541 O O . VAL A 1 69 ? -42.426 -7.599 30.564 1.00 62.91 69 VAL A O 1
ATOM 544 N N . ASP A 1 70 ? -43.495 -6.816 28.733 1.00 65.88 70 ASP A N 1
ATOM 545 C CA . ASP A 1 70 ? -43.032 -7.852 27.815 1.00 65.88 70 ASP A CA 1
ATOM 546 C C . ASP A 1 70 ? -41.512 -7.720 27.691 1.00 65.88 70 ASP A C 1
ATOM 548 O O . ASP A 1 70 ? -40.994 -6.610 27.571 1.00 65.88 70 ASP A O 1
ATOM 552 N N . GLU A 1 71 ? -40.800 -8.841 27.774 1.00 63.81 71 GLU A N 1
ATOM 553 C CA . GLU A 1 71 ? -39.342 -8.911 27.686 1.00 63.81 71 GLU A CA 1
ATOM 554 C C . GLU A 1 71 ? -38.899 -8.330 26.332 1.00 63.81 71 GLU A C 1
ATOM 556 O O . GLU A 1 71 ? -38.970 -8.976 25.284 1.00 63.81 71 GLU A O 1
ATOM 561 N N . ILE A 1 72 ? -38.548 -7.043 26.333 1.00 64.06 72 ILE A N 1
ATOM 562 C CA . ILE A 1 72 ? -38.199 -6.312 25.121 1.00 64.06 72 ILE A CA 1
ATOM 563 C C . ILE A 1 72 ? -36.831 -6.834 24.697 1.00 64.06 72 ILE A C 1
ATOM 565 O O . ILE A 1 72 ? -35.848 -6.663 25.412 1.00 64.06 72 ILE A O 1
ATOM 569 N N . ASN A 1 73 ? -36.766 -7.506 23.549 1.00 63.38 73 ASN A N 1
ATOM 570 C CA . ASN A 1 73 ? -35.504 -7.979 22.999 1.00 63.38 73 ASN A CA 1
ATOM 571 C C . ASN A 1 73 ? -34.641 -6.763 22.612 1.00 63.38 73 ASN A C 1
ATOM 573 O O . ASN A 1 73 ? -34.825 -6.178 21.541 1.00 63.38 73 ASN A O 1
ATOM 577 N N . GLU A 1 74 ? -33.713 -6.381 23.495 1.00 61.25 74 GLU A N 1
ATOM 578 C CA . GLU A 1 74 ? -32.797 -5.239 23.342 1.00 61.25 74 GLU A CA 1
ATOM 579 C C . GLU A 1 74 ? -31.993 -5.302 22.031 1.00 61.25 74 GLU A C 1
ATOM 581 O O . GLU A 1 74 ? -31.604 -4.271 21.480 1.00 61.25 74 GLU A O 1
ATOM 586 N N . GLN A 1 75 ? -31.830 -6.502 21.461 1.00 59.81 75 GLN A N 1
ATOM 587 C CA . GLN A 1 75 ? -31.148 -6.726 20.188 1.00 59.81 75 GLN A CA 1
ATOM 588 C C . GLN A 1 75 ? -31.857 -6.066 18.993 1.00 59.81 75 GLN A C 1
ATOM 590 O O . GLN A 1 75 ? -31.206 -5.732 18.007 1.00 59.81 75 GLN A O 1
ATOM 595 N N . ALA A 1 76 ? -33.177 -5.850 19.062 1.00 57.06 76 ALA A N 1
ATOM 596 C CA . ALA A 1 76 ? -33.930 -5.172 18.004 1.00 57.06 76 ALA A CA 1
ATOM 597 C C . ALA A 1 76 ? -33.791 -3.639 18.052 1.00 57.06 76 ALA A C 1
ATOM 599 O O . ALA A 1 76 ? -34.130 -2.958 17.083 1.00 57.06 76 ALA A O 1
ATOM 600 N N . GLN A 1 77 ? -33.313 -3.086 19.172 1.00 58.00 77 GLN A N 1
ATOM 601 C CA . GLN A 1 77 ? -33.261 -1.642 19.397 1.00 58.00 77 GLN A CA 1
ATOM 602 C C . GLN A 1 77 ? -31.907 -1.026 19.009 1.00 58.00 77 GLN A C 1
ATOM 604 O O . GLN A 1 77 ? -31.840 0.174 18.738 1.00 58.00 77 GLN A O 1
ATOM 609 N N . ASP A 1 78 ? -30.856 -1.841 18.896 1.00 52.94 78 ASP A N 1
ATOM 610 C CA . ASP A 1 78 ? -29.538 -1.417 18.419 1.00 52.94 78 ASP A CA 1
ATOM 611 C C . ASP A 1 78 ? -29.407 -1.607 16.901 1.00 52.94 78 ASP A C 1
ATOM 613 O O . ASP A 1 78 ? -28.692 -2.471 16.398 1.00 52.94 78 ASP A O 1
ATOM 617 N N . THR A 1 79 ? -30.160 -0.815 16.134 1.00 67.50 79 THR A N 1
ATOM 618 C CA . THR A 1 79 ? -29.902 -0.681 14.693 1.00 67.50 79 THR A CA 1
ATOM 619 C C . THR A 1 79 ? -29.330 0.701 14.422 1.00 67.50 79 THR A C 1
ATOM 621 O O . THR A 1 79 ? -30.052 1.655 14.119 1.00 67.50 79 THR A O 1
ATOM 624 N N . VAL A 1 80 ? -28.007 0.818 14.525 1.00 69.94 80 VAL A N 1
ATOM 625 C CA . VAL A 1 80 ? -27.280 1.966 13.978 1.00 69.94 80 VAL A CA 1
ATOM 626 C C . VAL A 1 80 ? -27.536 1.988 12.473 1.00 69.94 80 VAL A C 1
ATOM 628 O O . VAL A 1 80 ? -27.113 1.093 11.743 1.00 69.94 80 VA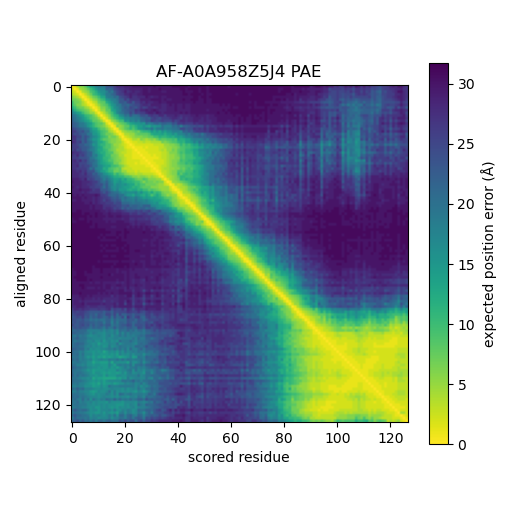L A O 1
ATOM 631 N N . LYS A 1 81 ? -28.258 3.008 11.997 1.00 70.69 81 LYS A N 1
ATOM 632 C CA . LYS A 1 81 ? -28.424 3.246 10.561 1.00 70.69 81 LYS A CA 1
ATOM 633 C C . LYS A 1 81 ? -27.046 3.552 9.985 1.00 70.69 81 LYS A C 1
ATOM 635 O O . LYS A 1 81 ? -26.529 4.650 10.171 1.00 70.69 81 LYS A O 1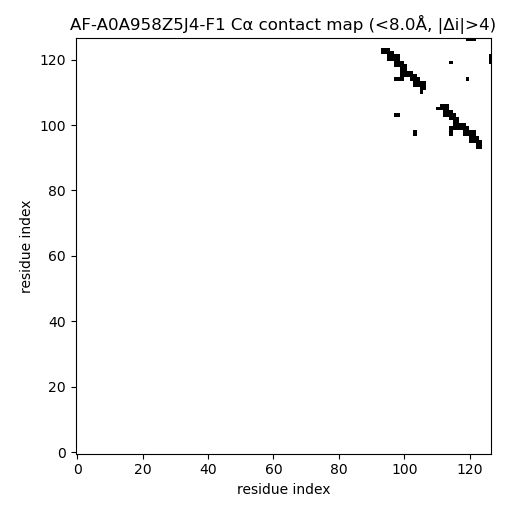
ATOM 640 N N . THR A 1 82 ? -26.445 2.575 9.320 1.00 67.38 82 THR A N 1
ATOM 641 C CA . THR A 1 82 ? -25.234 2.774 8.532 1.00 67.38 82 THR A CA 1
ATOM 642 C C . THR A 1 82 ? -25.574 3.718 7.389 1.00 67.38 82 THR A C 1
ATOM 644 O O . THR A 1 82 ? -26.294 3.362 6.456 1.00 67.38 82 THR A O 1
ATOM 647 N N . ASP A 1 83 ? -25.107 4.959 7.494 1.00 71.69 83 ASP A N 1
ATOM 648 C CA . ASP A 1 83 ? -25.221 5.920 6.408 1.00 71.69 83 ASP A CA 1
ATOM 649 C C . ASP A 1 83 ? -24.460 5.377 5.191 1.00 71.69 83 ASP A C 1
ATOM 651 O O . ASP A 1 83 ? -23.262 5.095 5.253 1.00 71.69 83 ASP A O 1
ATOM 655 N N . SER A 1 84 ? -25.179 5.160 4.091 1.00 74.19 84 SER A N 1
ATOM 656 C CA . SER A 1 84 ? -24.611 4.649 2.848 1.00 74.19 84 SER A CA 1
ATOM 657 C C . SER A 1 84 ? -24.300 5.825 1.932 1.00 74.19 84 SER A C 1
ATOM 659 O O . SER A 1 84 ? -24.973 6.059 0.924 1.00 74.19 84 SER A O 1
ATOM 661 N N . ILE A 1 85 ? -23.250 6.574 2.270 1.00 77.19 85 ILE A N 1
ATOM 662 C CA . ILE A 1 85 ? -22.624 7.474 1.302 1.00 77.19 85 ILE A CA 1
ATOM 663 C C . ILE A 1 85 ? -21.889 6.582 0.306 1.00 77.19 85 ILE A C 1
ATOM 665 O O . ILE A 1 85 ? -20.822 6.037 0.589 1.00 77.19 85 ILE A O 1
ATOM 669 N N . LYS A 1 86 ? -22.499 6.390 -0.866 1.00 77.81 86 LYS A N 1
ATOM 670 C CA . LYS A 1 86 ? -21.867 5.655 -1.961 1.00 77.81 86 LYS A CA 1
ATOM 671 C C . LYS A 1 86 ? -20.606 6.416 -2.382 1.00 77.81 86 LYS A C 1
ATOM 673 O O . LYS A 1 86 ? -20.723 7.605 -2.693 1.00 77.81 86 LYS A O 1
ATOM 678 N N . PRO A 1 87 ? -19.428 5.769 -2.400 1.00 79.75 87 PRO A N 1
ATOM 679 C CA . PRO A 1 87 ? -18.215 6.428 -2.850 1.00 79.75 87 PRO A CA 1
ATOM 680 C C . PRO A 1 87 ? -18.395 6.907 -4.299 1.00 79.75 87 PRO A C 1
ATOM 682 O O . PRO A 1 87 ? -19.113 6.266 -5.080 1.00 79.75 87 PRO A O 1
ATOM 685 N N . PRO A 1 88 ? -17.795 8.052 -4.663 1.00 81.31 88 PRO A N 1
ATOM 686 C CA . PRO A 1 88 ? -17.809 8.517 -6.041 1.00 81.31 88 PRO A CA 1
ATOM 687 C C . PRO A 1 88 ? -17.199 7.441 -6.943 1.00 81.31 88 PRO A C 1
ATOM 689 O O . PRO A 1 88 ? -16.258 6.755 -6.553 1.00 81.31 88 PRO A O 1
ATOM 692 N N . LYS A 1 89 ? -17.751 7.283 -8.150 1.00 83.06 89 LYS A N 1
ATOM 693 C CA . LYS A 1 89 ? -17.209 6.333 -9.125 1.00 83.06 89 LYS A CA 1
ATOM 694 C C . LYS A 1 89 ? -15.784 6.745 -9.488 1.00 83.06 89 LYS A C 1
ATOM 696 O O . LYS A 1 89 ? -15.562 7.889 -9.883 1.00 83.06 89 LYS A O 1
ATOM 701 N N . GL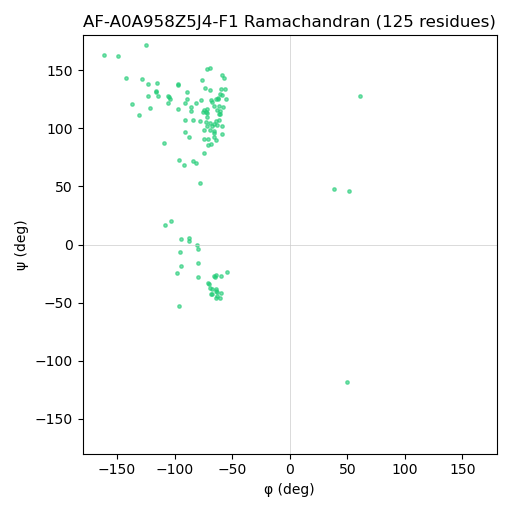U A 1 90 ? -14.850 5.816 -9.342 1.00 85.81 90 GLU A N 1
ATOM 702 C CA . GLU A 1 90 ? -13.462 6.003 -9.751 1.00 85.81 90 GLU A CA 1
ATOM 703 C C . GLU A 1 90 ? -13.354 5.989 -11.283 1.00 85.81 90 GLU A C 1
ATOM 705 O O . GLU A 1 90 ? -14.180 5.393 -11.975 1.00 85.81 90 GLU A O 1
ATOM 710 N N . THR A 1 91 ? -12.360 6.693 -11.829 1.00 84.75 91 THR A N 1
ATOM 711 C CA . THR A 1 91 ? -12.157 6.797 -13.285 1.00 84.75 91 THR A CA 1
ATOM 712 C C . THR A 1 91 ? -11.656 5.488 -13.896 1.00 84.75 91 THR A C 1
ATOM 714 O O . THR A 1 91 ? -11.985 5.184 -15.038 1.00 84.75 91 THR A O 1
ATOM 717 N N . LEU A 1 92 ? -10.854 4.727 -13.150 1.00 87.69 92 LEU A N 1
ATOM 718 C CA . LEU A 1 92 ? -10.378 3.402 -13.538 1.00 87.69 92 LEU A CA 1
ATOM 719 C C . LEU A 1 92 ? -11.170 2.380 -12.730 1.00 87.69 92 LEU A C 1
ATOM 721 O O . LEU A 1 92 ? -11.254 2.508 -11.512 1.00 87.69 92 LEU A O 1
ATOM 725 N N . THR A 1 93 ? -11.781 1.413 -13.412 1.00 89.88 93 THR A N 1
ATOM 726 C CA . THR A 1 93 ? -12.604 0.383 -12.754 1.00 89.88 93 THR A CA 1
ATOM 727 C C . THR A 1 93 ? -11.816 -0.905 -12.532 1.00 89.88 93 THR A C 1
ATOM 729 O O . THR A 1 93 ? -12.126 -1.657 -11.612 1.00 89.88 93 THR A O 1
ATOM 732 N N . ASP A 1 94 ? -10.780 -1.126 -13.342 1.00 90.38 94 ASP A N 1
ATOM 733 C CA . ASP A 1 94 ? -9.946 -2.321 -13.308 1.00 90.38 94 ASP A CA 1
ATOM 734 C C . ASP A 1 94 ? -8.451 -1.993 -13.139 1.00 90.38 94 ASP A C 1
ATOM 736 O O . ASP A 1 94 ? -8.019 -0.832 -13.172 1.00 90.38 94 ASP A O 1
ATOM 740 N N . ILE A 1 95 ? -7.655 -3.037 -12.928 1.00 91.75 95 ILE A N 1
ATOM 741 C CA . ILE A 1 95 ? -6.210 -2.978 -12.743 1.00 91.75 95 ILE A CA 1
ATOM 742 C C . ILE A 1 95 ? -5.533 -2.682 -14.087 1.00 91.75 95 ILE A C 1
ATOM 744 O O . ILE A 1 95 ? -5.843 -3.272 -15.117 1.00 91.75 95 ILE A O 1
ATOM 748 N N . VAL A 1 96 ? -4.579 -1.751 -14.061 1.00 93.56 96 VAL A N 1
ATOM 749 C CA . VAL A 1 96 ? -3.742 -1.409 -15.215 1.00 93.56 96 VAL A CA 1
ATOM 750 C C . VAL A 1 96 ? -2.420 -2.162 -15.103 1.00 93.56 96 VAL A C 1
ATOM 752 O O . VAL A 1 96 ? -1.639 -1.891 -14.183 1.00 93.56 96 VAL A O 1
ATOM 755 N N . ASP A 1 97 ? -2.145 -3.048 -16.057 1.00 94.62 97 ASP A N 1
ATOM 756 C CA . ASP A 1 97 ? -0.880 -3.778 -16.147 1.00 94.62 97 ASP A CA 1
ATOM 757 C C . ASP A 1 97 ? 0.082 -3.099 -17.128 1.00 94.62 97 ASP A C 1
ATOM 759 O O . ASP A 1 97 ? -0.287 -2.672 -18.224 1.00 94.62 97 ASP A O 1
ATOM 763 N N . TYR A 1 98 ? 1.353 -3.020 -16.739 1.00 95.19 98 TYR A N 1
ATOM 764 C CA . TYR A 1 98 ? 2.397 -2.324 -17.490 1.00 95.19 98 TYR A CA 1
ATOM 765 C C . TYR A 1 98 ? 3.436 -3.315 -18.006 1.00 95.19 98 TYR A C 1
ATOM 767 O O . TYR A 1 98 ? 4.018 -4.064 -17.218 1.00 95.19 98 TYR A O 1
ATOM 775 N N . TYR A 1 99 ? 3.731 -3.273 -19.306 1.00 96.06 99 TYR A N 1
ATOM 776 C CA . TYR A 1 99 ? 4.743 -4.125 -19.921 1.00 96.06 99 TYR A CA 1
ATOM 777 C C . TYR A 1 99 ? 5.824 -3.311 -20.640 1.00 96.06 99 TYR A C 1
ATOM 779 O O . TYR A 1 99 ? 5.534 -2.363 -21.370 1.00 96.06 99 TYR A O 1
ATOM 787 N N . GLY A 1 100 ? 7.076 -3.734 -20.474 1.00 96.00 100 GLY A N 1
ATOM 788 C CA . GLY A 1 100 ? 8.228 -3.330 -21.280 1.00 96.00 100 GLY A CA 1
ATOM 789 C C . GLY A 1 100 ? 9.143 -4.537 -21.486 1.00 96.00 100 GLY A C 1
ATOM 790 O O . GLY A 1 100 ? 9.259 -5.366 -20.585 1.00 96.00 100 GLY A O 1
ATOM 791 N N . GLU A 1 101 ? 9.759 -4.654 -22.662 1.00 96.81 101 GLU A N 1
ATOM 792 C CA . GLU A 1 101 ? 10.643 -5.775 -23.020 1.00 96.81 101 GLU A CA 1
ATOM 793 C C . GLU A 1 101 ? 11.888 -5.813 -22.125 1.00 96.81 101 GLU A C 1
ATOM 795 O O . GLU A 1 101 ? 12.284 -6.887 -21.675 1.00 96.81 101 GLU A O 1
ATOM 800 N N . ASP A 1 102 ? 12.455 -4.644 -21.814 1.00 95.44 102 ASP A N 1
ATOM 801 C CA . ASP A 1 102 ? 13.689 -4.562 -21.031 1.00 95.44 102 ASP A CA 1
ATOM 802 C C . ASP A 1 102 ? 13.397 -4.324 -19.541 1.00 95.44 102 ASP A C 1
ATOM 804 O O . ASP A 1 102 ? 13.885 -5.057 -18.679 1.00 95.44 102 ASP A O 1
ATOM 808 N N . TYR A 1 103 ? 12.609 -3.290 -19.213 1.00 93.88 103 TYR A N 1
ATOM 809 C CA . TYR A 1 103 ? 12.185 -3.011 -17.837 1.00 93.88 103 TYR A CA 1
ATOM 810 C C . TYR A 1 103 ? 10.958 -2.093 -17.745 1.00 93.88 103 TYR A C 1
ATOM 812 O O . TYR A 1 103 ? 10.618 -1.345 -18.668 1.00 93.88 103 TYR A O 1
ATOM 820 N N . VAL A 1 104 ? 10.343 -2.106 -16.558 1.00 96.31 104 VAL A N 1
ATOM 821 C CA . VAL A 1 104 ? 9.310 -1.161 -16.125 1.00 96.31 104 VAL A CA 1
ATOM 822 C C . VAL A 1 104 ? 9.770 -0.482 -14.835 1.00 96.31 104 VAL A C 1
ATOM 824 O O . VAL A 1 104 ? 10.156 -1.145 -13.873 1.00 96.31 104 VAL A O 1
ATOM 827 N N . LEU A 1 105 ? 9.743 0.850 -14.808 1.00 95.50 105 LEU A N 1
ATOM 828 C CA . LEU A 1 105 ? 10.150 1.670 -13.668 1.00 95.50 105 LEU A CA 1
ATOM 829 C C . LEU A 1 105 ? 8.989 2.556 -13.209 1.00 95.50 105 LEU A C 1
ATOM 831 O O . LEU A 1 105 ? 8.572 3.466 -13.921 1.00 95.50 105 LEU A O 1
ATOM 835 N N . LEU A 1 106 ? 8.525 2.350 -11.976 1.00 95.44 106 LEU A N 1
ATOM 836 C CA . LEU A 1 106 ? 7.569 3.238 -11.311 1.00 95.44 106 LEU A CA 1
ATOM 837 C C . LEU A 1 106 ? 8.315 4.315 -10.511 1.00 95.44 106 LEU A C 1
ATOM 839 O O . LEU A 1 106 ? 8.845 4.054 -9.429 1.00 95.44 106 LEU A O 1
ATOM 843 N N . ASN A 1 107 ? 8.305 5.551 -11.004 1.00 95.94 107 ASN A N 1
ATOM 844 C CA . ASN A 1 107 ? 8.802 6.706 -10.266 1.00 95.94 107 ASN A CA 1
ATOM 845 C C . ASN A 1 107 ? 7.662 7.344 -9.455 1.00 95.94 107 ASN A C 1
ATOM 847 O O . ASN A 1 107 ? 6.900 8.167 -9.963 1.00 95.94 107 ASN A O 1
ATOM 851 N N . ARG A 1 108 ? 7.575 6.992 -8.165 1.00 94.69 108 ARG A N 1
ATOM 852 C CA . ARG A 1 108 ? 6.561 7.524 -7.231 1.00 94.69 108 ARG A CA 1
ATOM 853 C C . ARG A 1 108 ? 6.702 9.019 -6.950 1.00 94.69 108 ARG A C 1
ATOM 855 O O . ARG A 1 108 ? 5.718 9.668 -6.633 1.00 94.69 108 ARG A O 1
ATOM 862 N N . LYS A 1 109 ? 7.912 9.578 -7.050 1.00 94.31 109 LYS A N 1
ATOM 863 C CA . LYS A 1 109 ? 8.132 11.013 -6.814 1.00 94.31 109 LYS A CA 1
ATOM 864 C C . LYS A 1 109 ? 7.497 11.851 -7.921 1.00 94.31 109 LYS A C 1
ATOM 866 O O . LYS A 1 109 ? 6.972 12.926 -7.659 1.00 94.31 109 LYS A O 1
ATOM 871 N N . GLU A 1 110 ? 7.563 11.348 -9.148 1.00 95.75 110 GLU A N 1
ATOM 872 C CA . GLU A 1 110 ? 7.005 12.003 -10.332 1.00 95.75 110 GLU A CA 1
ATOM 873 C C . GLU A 1 110 ? 5.602 11.501 -10.692 1.00 95.75 110 GLU A C 1
ATOM 875 O O . GLU A 1 110 ? 4.985 12.062 -11.592 1.00 95.75 110 GLU A O 1
ATOM 880 N N . ASN A 1 111 ? 5.105 10.463 -10.007 1.00 94.38 111 ASN A N 1
ATOM 881 C CA . ASN A 1 111 ? 3.876 9.736 -10.338 1.00 94.38 111 ASN A CA 1
ATOM 882 C C . ASN A 1 111 ? 3.837 9.277 -11.807 1.00 94.38 111 ASN A C 1
ATOM 884 O O . ASN A 1 111 ? 2.837 9.452 -12.500 1.00 94.38 111 ASN A O 1
ATOM 888 N N . LYS A 1 112 ? 4.948 8.706 -12.293 1.00 95.12 112 LYS A N 1
ATOM 889 C CA . LYS A 1 112 ? 5.090 8.227 -13.677 1.00 95.12 112 LYS A CA 1
ATOM 890 C C . LYS A 1 112 ? 5.580 6.787 -13.732 1.00 95.12 112 LYS A C 1
ATOM 892 O O . LYS A 1 112 ? 6.458 6.397 -12.962 1.00 95.12 112 LYS A O 1
ATOM 897 N N . VAL A 1 113 ? 5.045 6.031 -14.687 1.00 95.44 113 VAL A N 1
ATOM 898 C CA . VAL A 1 113 ? 5.541 4.704 -15.065 1.00 95.44 113 VAL A CA 1
ATOM 899 C C . VAL A 1 113 ? 6.307 4.834 -16.378 1.00 95.44 113 VAL A C 1
ATOM 901 O O . VAL A 1 113 ? 5.780 5.347 -17.362 1.00 95.44 113 VAL A O 1
ATOM 904 N N . TYR A 1 114 ? 7.556 4.384 -16.382 1.00 95.94 114 TYR A N 1
ATOM 905 C CA . TYR A 1 114 ? 8.420 4.333 -17.554 1.00 95.94 114 TYR A CA 1
ATOM 906 C C . TYR A 1 114 ? 8.541 2.878 -18.005 1.00 95.94 114 TYR A C 1
ATOM 908 O O . TYR A 1 114 ? 8.983 2.033 -17.231 1.00 95.94 114 TYR A O 1
ATOM 916 N N . MET A 1 115 ? 8.155 2.585 -19.242 1.00 96.38 115 MET A N 1
ATOM 917 C CA . MET A 1 115 ? 8.249 1.254 -19.847 1.00 96.38 115 MET A CA 1
ATOM 918 C C . MET A 1 115 ? 9.222 1.332 -21.019 1.00 96.38 115 MET A C 1
ATOM 920 O O . MET A 1 115 ? 9.117 2.253 -21.834 1.00 96.38 115 MET A O 1
ATOM 924 N N . TYR A 1 116 ? 10.183 0.413 -21.088 1.00 95.50 116 TYR A N 1
ATOM 925 C CA . TYR A 1 116 ? 11.260 0.483 -22.073 1.00 95.50 116 TYR A CA 1
ATOM 926 C C . TYR A 1 116 ? 11.216 -0.687 -23.053 1.00 95.50 116 TYR A C 1
ATOM 928 O O . TYR A 1 116 ? 11.149 -1.839 -22.630 1.00 95.50 116 TYR A O 1
ATOM 936 N N . ASN A 1 117 ? 11.317 -0.342 -24.344 1.00 93.75 117 ASN A N 1
ATOM 937 C CA . ASN A 1 117 ? 11.327 -1.237 -25.502 1.00 93.75 117 ASN A CA 1
ATOM 938 C C . ASN A 1 117 ? 10.039 -2.086 -25.663 1.00 93.75 117 ASN A C 1
ATOM 940 O O . ASN A 1 117 ? 9.562 -2.711 -24.723 1.00 93.75 117 ASN A O 1
ATOM 944 N N . LYS A 1 118 ? 9.420 -2.050 -26.855 1.00 93.31 118 LYS A N 1
ATOM 945 C CA . LYS A 1 118 ? 8.114 -2.685 -27.178 1.00 93.31 118 LYS A CA 1
ATOM 946 C C . LYS A 1 118 ? 7.065 -2.609 -26.049 1.00 93.31 118 LYS A C 1
ATOM 948 O O . LYS A 1 118 ? 6.437 -3.604 -25.692 1.00 93.31 118 LYS A O 1
ATOM 953 N N . ALA A 1 119 ? 6.893 -1.418 -25.483 1.00 95.69 119 ALA A N 1
ATOM 954 C CA . ALA A 1 119 ? 6.012 -1.198 -24.346 1.00 95.69 119 ALA A CA 1
ATOM 955 C C . ALA A 1 119 ? 4.531 -1.181 -24.743 1.00 95.69 119 ALA A C 1
ATOM 957 O O . ALA A 1 119 ? 4.168 -0.603 -25.769 1.00 95.69 119 ALA A O 1
ATOM 958 N N . TYR A 1 120 ? 3.684 -1.763 -23.898 1.00 94.81 120 TYR A N 1
ATOM 959 C CA . TYR A 1 120 ? 2.229 -1.680 -24.010 1.00 94.81 120 TYR A CA 1
ATOM 960 C C . TYR A 1 120 ? 1.588 -1.750 -22.621 1.00 94.81 120 TYR A C 1
ATOM 962 O O . TYR A 1 120 ? 2.223 -2.151 -21.642 1.00 94.81 120 TYR A O 1
ATOM 970 N N . ILE A 1 121 ? 0.332 -1.326 -22.545 1.00 95.06 121 ILE A N 1
ATOM 971 C CA . ILE A 1 121 ? -0.476 -1.343 -21.327 1.00 95.06 121 ILE A CA 1
ATOM 972 C C . ILE A 1 121 ? -1.619 -2.318 -21.572 1.00 95.06 121 ILE A C 1
ATOM 974 O O . ILE A 1 121 ? -2.181 -2.322 -22.663 1.00 95.06 121 ILE A O 1
ATOM 978 N N . ILE A 1 122 ? -1.948 -3.130 -20.574 1.00 96.06 122 ILE A N 1
ATOM 979 C CA . ILE A 1 122 ? -3.163 -3.942 -20.597 1.00 96.06 122 ILE A CA 1
ATOM 980 C C . ILE A 1 122 ? -4.165 -3.298 -19.640 1.00 96.06 122 ILE A C 1
ATOM 982 O O . ILE A 1 122 ? -3.829 -3.009 -18.488 1.00 96.06 122 ILE A O 1
ATOM 986 N N . TYR A 1 123 ? -5.373 -3.041 -20.133 1.00 95.81 123 TYR A N 1
ATOM 987 C CA . TYR A 1 123 ? -6.493 -2.564 -19.324 1.00 95.81 123 TYR A CA 1
ATOM 988 C C . TYR A 1 123 ? -7.758 -3.307 -19.734 1.00 95.81 123 TYR A C 1
ATOM 990 O O . TYR A 1 123 ? -8.160 -3.222 -20.898 1.00 95.81 123 TYR A O 1
ATOM 998 N N . GLU A 1 124 ? -8.377 -4.007 -18.783 1.00 92.44 124 GLU A N 1
ATOM 999 C CA . GLU A 1 124 ? -9.487 -4.927 -19.048 1.00 92.44 124 GLU A CA 1
ATOM 1000 C C . GLU A 1 124 ? -9.105 -5.882 -20.203 1.00 92.44 124 GLU A C 1
ATOM 1002 O O . GLU A 1 124 ? -8.098 -6.587 -20.126 1.00 92.44 124 GLU A O 1
ATOM 1007 N N . ASP A 1 125 ? -9.848 -5.850 -21.311 1.00 92.94 125 ASP A N 1
ATOM 1008 C CA . ASP A 1 125 ? -9.612 -6.682 -22.497 1.00 92.94 125 ASP A CA 1
ATOM 1009 C C . ASP A 1 125 ? -8.759 -5.991 -23.585 1.00 92.94 125 ASP A C 1
ATOM 1011 O O . ASP A 1 125 ? -8.579 -6.528 -24.683 1.00 92.94 125 ASP A O 1
ATOM 1015 N N . MET A 1 126 ? -8.243 -4.785 -23.326 1.00 86.50 126 MET A N 1
ATOM 1016 C CA . MET A 1 126 ? -7.471 -4.002 -24.297 1.00 86.50 126 MET A CA 1
ATOM 1017 C C . MET A 1 126 ? -5.960 -4.169 -24.105 1.00 86.50 126 MET A C 1
ATOM 1019 O O . MET A 1 126 ? -5.462 -4.112 -22.981 1.00 86.50 126 MET A O 1
ATOM 1023 N N . ARG A 1 127 ? -5.236 -4.308 -25.225 1.00 84.25 127 ARG A N 1
ATOM 1024 C CA . ARG A 1 127 ? -3.768 -4.336 -25.321 1.00 84.25 127 ARG A CA 1
ATOM 1025 C C . ARG A 1 127 ? -3.263 -3.362 -26.382 1.00 84.25 127 ARG A C 1
ATOM 1027 O O . ARG A 1 127 ? -3.916 -3.285 -27.446 1.00 84.25 127 ARG A O 1
#

Foldseek 3Di:
DDDDPDDPPPPPPDPDPPPPPVVVVVVVVVVVVVPPDDDDDDDDPPPPPDPDPPPPDPDPDDDPPDPPDDPPPVVVVPDDPDDCPDDPDDPAPDDKDKEAPVDWDQDPVVRDIDHYHPIDIDHDPRD